Protein AF-A0A0F9ESN6-F1 (afdb_monomer_lite)

Organism: NCBI:txid412755

Radius of gyration: 12.08 Å; chains: 1; bounding box: 27×27×32 Å

pLDDT: mean 95.79, std 7.11, range [50.44, 98.75]

Structure (mmCIF, N/CA/C/O backbone):
data_AF-A0A0F9ESN6-F1
#
_entry.id   AF-A0A0F9ESN6-F1
#
loop_
_atom_site.group_PDB
_atom_site.id
_atom_site.type_symbol
_atom_site.label_atom_id
_atom_site.label_alt_id
_atom_site.label_comp_id
_atom_site.label_asym_id
_atom_site.label_entity_id
_atom_site.label_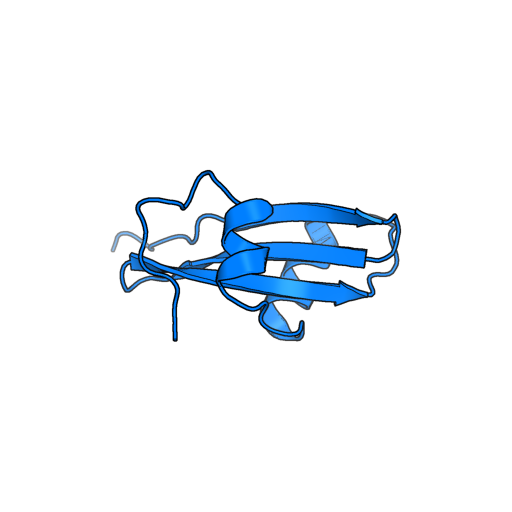seq_id
_atom_site.pdbx_PDB_ins_code
_atom_site.C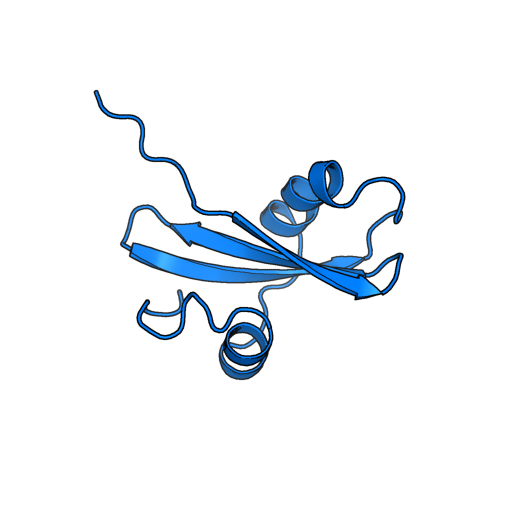artn_x
_atom_site.Cartn_y
_atom_site.Cartn_z
_atom_site.occupancy
_atom_site.B_iso_or_equiv
_atom_site.auth_seq_id
_atom_site.auth_comp_id
_atom_site.auth_asym_id
_atom_site.auth_atom_id
_atom_site.pdbx_PDB_model_num
ATOM 1 N N . MET A 1 1 ? 7.264 18.038 19.010 1.00 50.44 1 MET A N 1
ATOM 2 C CA . MET A 1 1 ? 6.121 17.620 18.170 1.00 50.44 1 MET A CA 1
ATOM 3 C C . MET A 1 1 ? 6.416 16.214 17.677 1.00 50.44 1 MET A C 1
ATOM 5 O O . MET A 1 1 ? 7.432 16.040 17.020 1.00 50.44 1 MET A O 1
ATOM 9 N N . ASN A 1 2 ? 5.616 15.209 18.041 1.00 62.00 2 ASN A N 1
ATOM 10 C CA . ASN A 1 2 ? 5.798 13.867 17.486 1.00 62.00 2 ASN A CA 1
ATOM 11 C C . ASN A 1 2 ? 5.283 13.868 16.046 1.00 62.00 2 ASN A C 1
ATOM 13 O O . ASN A 1 2 ? 4.080 13.951 15.818 1.00 62.00 2 ASN A O 1
ATOM 17 N N . THR A 1 3 ? 6.197 13.810 15.080 1.00 84.25 3 THR A N 1
ATOM 18 C CA . THR A 1 3 ? 5.856 13.648 13.666 1.00 84.25 3 THR A CA 1
ATOM 19 C C . THR A 1 3 ? 5.249 12.262 13.479 1.00 84.25 3 THR A C 1
ATOM 21 O O . THR A 1 3 ? 5.946 11.253 13.602 1.00 84.25 3 THR A O 1
ATOM 24 N N . TRP A 1 4 ? 3.944 12.204 13.220 1.00 89.69 4 TRP A N 1
ATOM 25 C CA . TRP A 1 4 ? 3.276 10.967 12.829 1.00 89.69 4 TRP A CA 1
ATOM 26 C C . TRP A 1 4 ? 3.922 10.407 11.550 1.00 89.69 4 TRP A C 1
ATOM 28 O O . TRP A 1 4 ? 4.319 11.169 10.666 1.00 89.69 4 TRP A O 1
ATOM 38 N N . LYS A 1 5 ? 4.051 9.079 11.459 1.00 92.75 5 LYS A N 1
ATOM 39 C CA . LYS A 1 5 ? 4.601 8.393 10.283 1.00 92.75 5 LYS A CA 1
ATOM 40 C C . LYS A 1 5 ? 3.620 7.324 9.794 1.00 92.75 5 LYS A C 1
ATOM 42 O O . LYS A 1 5 ? 3.180 6.516 10.616 1.00 92.75 5 LYS A O 1
ATOM 47 N N . PRO A 1 6 ? 3.315 7.273 8.486 1.00 94.88 6 PRO A N 1
ATOM 48 C CA . PRO A 1 6 ? 2.469 6.229 7.929 1.00 94.88 6 PRO A CA 1
ATOM 49 C C . PRO A 1 6 ? 3.146 4.867 8.061 1.00 94.88 6 PRO A C 1
ATOM 51 O O . PRO A 1 6 ? 4.356 4.725 7.867 1.00 94.88 6 PRO A O 1
ATOM 54 N N . THR A 1 7 ? 2.348 3.841 8.338 1.00 97.00 7 THR A N 1
ATOM 55 C CA . THR A 1 7 ? 2.782 2.459 8.147 1.00 97.00 7 THR A CA 1
ATOM 56 C C . THR A 1 7 ? 2.546 2.092 6.693 1.00 97.00 7 THR A C 1
ATOM 58 O O . THR A 1 7 ? 1.401 2.062 6.251 1.00 97.00 7 THR A O 1
ATOM 61 N N . VAL A 1 8 ? 3.628 1.802 5.968 1.00 97.88 8 VAL A N 1
ATOM 62 C CA . VAL A 1 8 ? 3.587 1.401 4.557 1.00 97.88 8 VAL A CA 1
ATOM 63 C C . VAL A 1 8 ? 3.837 -0.100 4.424 1.00 97.88 8 VAL A C 1
ATOM 65 O O . VAL A 1 8 ? 4.695 -0.666 5.114 1.00 97.88 8 VAL A O 1
ATOM 68 N N . ARG A 1 9 ? 3.078 -0.763 3.551 1.00 98.31 9 ARG A N 1
ATOM 69 C CA . ARG A 1 9 ? 3.241 -2.177 3.191 1.00 98.31 9 ARG A CA 1
ATOM 70 C C . ARG A 1 9 ? 3.215 -2.326 1.679 1.00 98.31 9 ARG A C 1
ATOM 72 O O . ARG A 1 9 ? 2.441 -1.659 1.009 1.00 98.31 9 ARG A O 1
ATOM 79 N N . ILE A 1 10 ? 4.066 -3.205 1.167 1.00 98.31 10 ILE A N 1
ATOM 80 C CA . ILE A 1 10 ? 4.248 -3.444 -0.263 1.00 98.31 10 ILE A CA 1
ATOM 81 C C . ILE A 1 10 ? 3.859 -4.893 -0.547 1.00 98.31 10 ILE A C 1
ATOM 83 O O . ILE A 1 10 ? 4.274 -5.789 0.188 1.00 98.31 10 ILE A O 1
ATOM 87 N N . PHE A 1 11 ? 3.083 -5.110 -1.604 1.00 98.25 11 PHE A N 1
ATOM 88 C CA . PHE A 1 11 ? 2.711 -6.421 -2.117 1.00 98.25 11 PHE A CA 1
ATOM 89 C C . PHE A 1 11 ? 2.999 -6.470 -3.627 1.00 98.25 11 PHE A C 1
ATOM 91 O O . PHE A 1 11 ? 2.268 -5.862 -4.415 1.00 98.25 11 PHE A O 1
ATOM 98 N N . PRO A 1 12 ? 4.059 -7.170 -4.060 1.00 97.50 12 PRO A N 1
ATOM 99 C CA . PRO A 1 12 ? 4.324 -7.402 -5.476 1.00 97.50 12 PRO A CA 1
ATOM 100 C C . PRO A 1 12 ? 3.275 -8.343 -6.075 1.00 97.50 12 PRO A C 1
ATOM 102 O O . PRO A 1 12 ? 3.208 -9.511 -5.697 1.00 97.50 12 PRO A O 1
ATOM 105 N N . LEU A 1 13 ? 2.462 -7.854 -7.014 1.00 97.00 13 LEU A N 1
ATOM 106 C CA . LEU A 1 13 ? 1.527 -8.702 -7.767 1.00 97.00 13 LEU A CA 1
ATOM 107 C C . LEU A 1 13 ? 2.243 -9.400 -8.931 1.00 97.00 13 LEU A C 1
ATOM 109 O O . LEU A 1 13 ? 1.960 -10.552 -9.248 1.00 97.00 13 LEU A O 1
ATOM 113 N N . ALA A 1 14 ? 3.195 -8.698 -9.547 1.00 96.94 14 ALA A N 1
ATOM 114 C CA . ALA A 1 14 ? 4.112 -9.200 -10.563 1.00 96.94 14 ALA A CA 1
ATOM 115 C C . ALA A 1 14 ? 5.411 -8.379 -10.529 1.00 96.94 14 ALA A C 1
ATOM 117 O O . ALA A 1 14 ? 5.502 -7.388 -9.806 1.00 96.94 14 ALA A O 1
ATOM 118 N N . ASN A 1 15 ? 6.409 -8.733 -11.349 1.00 96.25 15 ASN A N 1
ATOM 119 C CA . ASN A 1 15 ? 7.664 -7.968 -11.394 1.00 96.25 15 ASN A CA 1
ATOM 120 C C . ASN A 1 15 ? 7.431 -6.474 -11.697 1.00 96.25 15 ASN A C 1
ATOM 122 O O . ASN A 1 1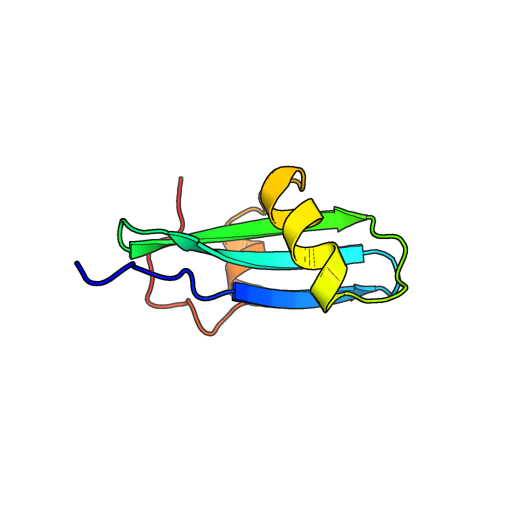5 ? 8.055 -5.617 -11.085 1.00 96.25 15 ASN A O 1
ATOM 126 N N . ARG A 1 16 ? 6.492 -6.176 -12.605 1.00 98.12 16 ARG A N 1
ATOM 127 C CA . ARG A 1 16 ? 6.154 -4.818 -13.066 1.00 98.12 16 ARG A CA 1
ATOM 128 C C . ARG A 1 16 ? 4.795 -4.312 -12.579 1.00 98.12 16 ARG A C 1
ATOM 130 O O . ARG A 1 16 ? 4.245 -3.398 -13.180 1.00 98.12 16 ARG A O 1
ATOM 137 N N . VAL A 1 17 ? 4.226 -4.922 -11.539 1.00 98.19 17 VAL A N 1
ATOM 138 C CA . VAL A 1 17 ? 2.935 -4.506 -10.966 1.00 98.19 17 VAL A CA 1
ATOM 139 C C . VAL A 1 17 ? 3.025 -4.559 -9.451 1.00 98.19 17 VAL A C 1
ATOM 141 O O . VAL A 1 17 ? 3.298 -5.619 -8.877 1.00 98.19 17 VAL A O 1
ATOM 144 N N . LEU A 1 18 ? 2.770 -3.425 -8.804 1.00 98.56 18 LEU A N 1
ATOM 145 C CA . LEU A 1 18 ? 2.969 -3.265 -7.373 1.00 98.56 18 LEU A CA 1
ATOM 146 C C . LEU A 1 18 ? 1.710 -2.726 -6.706 1.00 98.56 18 LEU A C 1
ATOM 148 O O . LEU A 1 18 ? 1.203 -1.676 -7.090 1.00 98.56 18 LEU A O 1
ATOM 152 N N . ALA A 1 19 ? 1.250 -3.420 -5.666 1.00 98.69 19 ALA A N 1
ATOM 153 C CA . ALA A 1 19 ? 0.253 -2.898 -4.748 1.00 98.69 19 ALA A CA 1
ATOM 154 C C . ALA A 1 19 ? 0.945 -2.349 -3.493 1.00 98.69 19 ALA A C 1
ATOM 156 O O . ALA A 1 19 ? 1.846 -2.980 -2.933 1.00 98.69 19 ALA A O 1
ATOM 157 N N . VAL A 1 20 ? 0.523 -1.179 -3.023 1.00 98.75 20 VAL A N 1
ATOM 158 C CA . VAL A 1 20 ? 1.090 -0.515 -1.846 1.00 98.75 20 VAL A CA 1
ATOM 159 C C . VAL A 1 20 ? -0.027 0.010 -0.963 1.00 98.75 20 VAL A C 1
ATOM 161 O O . VAL A 1 20 ? -0.904 0.738 -1.420 1.00 98.75 20 VAL A O 1
ATOM 164 N N . ALA A 1 21 ? 0.021 -0.336 0.318 1.00 98.62 21 ALA A N 1
ATOM 165 C CA . ALA A 1 21 ? -0.903 0.148 1.329 1.00 98.62 21 ALA A CA 1
ATOM 166 C C . ALA A 1 21 ? -0.223 1.132 2.280 1.00 98.62 21 ALA A C 1
ATOM 168 O O . ALA A 1 21 ? 0.937 0.940 2.653 1.00 98.62 21 ALA A O 1
ATOM 169 N N . ALA A 1 22 ? -0.961 2.156 2.706 1.00 98.38 22 ALA A N 1
ATOM 170 C CA . ALA A 1 22 ? -0.508 3.127 3.695 1.00 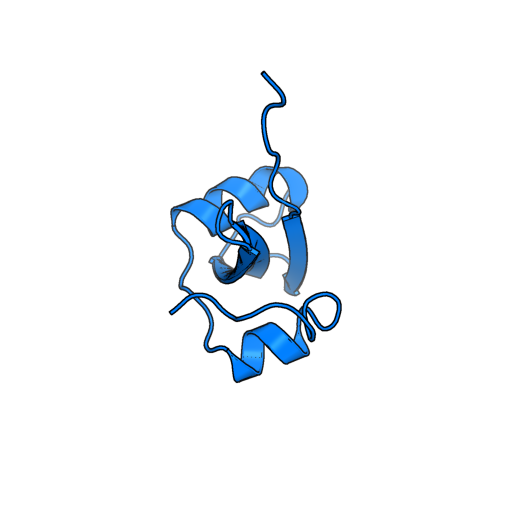98.38 22 ALA A CA 1
ATOM 171 C C . ALA A 1 22 ? -1.624 3.480 4.685 1.00 98.38 22 ALA A C 1
ATOM 173 O O . ALA A 1 22 ? -2.768 3.728 4.291 1.00 98.38 22 ALA A O 1
ATOM 174 N N . THR A 1 23 ? -1.278 3.541 5.974 1.00 98.06 23 THR A N 1
ATOM 175 C CA . THR A 1 23 ? -2.141 4.173 6.982 1.00 98.06 23 THR A CA 1
ATOM 176 C C . THR A 1 23 ? -2.118 5.691 6.827 1.00 98.06 23 THR A C 1
ATOM 178 O O . THR A 1 23 ? -1.150 6.255 6.319 1.00 98.06 23 THR A O 1
ATOM 181 N N . ARG A 1 24 ? -3.185 6.354 7.273 1.00 95.19 24 ARG A N 1
ATOM 182 C CA . ARG A 1 24 ? -3.357 7.811 7.270 1.00 95.19 24 ARG A CA 1
ATOM 183 C C . ARG A 1 24 ? -3.399 8.357 8.696 1.00 95.19 24 ARG A C 1
ATOM 185 O O . ARG A 1 24 ? -3.581 7.596 9.650 1.00 95.19 24 ARG A O 1
ATOM 192 N N . VAL A 1 25 ? -3.210 9.667 8.847 1.00 93.69 25 VAL A N 1
ATOM 193 C CA . VAL A 1 25 ? -3.145 10.314 10.169 1.00 93.69 25 VAL A CA 1
ATOM 194 C C . VAL A 1 25 ? -4.473 10.201 10.924 1.00 93.69 25 VAL A C 1
ATOM 196 O O . VAL A 1 25 ? -4.483 10.116 12.147 1.00 93.69 25 VAL A O 1
ATOM 199 N N . GLU A 1 26 ? -5.584 10.080 10.198 1.00 93.00 26 GLU A N 1
ATOM 200 C CA . GLU A 1 26 ? -6.940 9.905 10.721 1.00 93.00 26 GLU A CA 1
ATOM 201 C C . GLU A 1 26 ? -7.245 8.458 11.161 1.00 93.00 26 GLU A C 1
ATOM 203 O O . GLU A 1 26 ? -8.381 8.147 11.509 1.00 93.00 26 GLU A O 1
ATOM 208 N N . GLY A 1 27 ? -6.266 7.544 11.118 1.00 94.81 27 GLY A N 1
ATOM 209 C CA . GLY A 1 27 ? -6.436 6.146 11.541 1.00 94.81 27 GLY A CA 1
ATOM 210 C C . GLY A 1 27 ? -7.115 5.235 10.512 1.00 94.81 27 GLY A C 1
ATOM 211 O O . GLY A 1 27 ? -7.380 4.070 10.803 1.00 94.81 27 GLY A O 1
ATOM 212 N N . THR A 1 28 ? -7.370 5.738 9.302 1.00 97.75 28 THR A N 1
ATOM 213 C CA . THR A 1 28 ? -7.811 4.930 8.155 1.00 97.75 28 THR A CA 1
ATOM 214 C C . THR A 1 28 ? -6.620 4.415 7.350 1.00 97.75 28 THR A C 1
ATOM 216 O O . THR A 1 28 ? -5.472 4.803 7.585 1.00 97.75 28 THR A O 1
ATOM 219 N N . TRP A 1 29 ? -6.869 3.545 6.376 1.00 98.50 29 TRP A N 1
ATOM 220 C CA . TRP A 1 29 ? -5.849 3.111 5.422 1.00 98.50 29 TRP A CA 1
ATOM 221 C C . TRP A 1 29 ? -6.428 2.925 4.022 1.00 98.50 29 TRP A C 1
ATOM 223 O O . TRP A 1 29 ? -7.626 2.719 3.857 1.00 98.50 29 TRP A O 1
ATOM 233 N N . ALA A 1 30 ? -5.573 3.004 3.010 1.00 98.56 30 ALA A N 1
ATOM 234 C CA . ALA A 1 30 ? -5.920 2.678 1.633 1.00 98.56 30 ALA A CA 1
ATOM 235 C C . ALA A 1 30 ? -4.802 1.851 1.001 1.00 98.56 30 ALA A C 1
ATOM 237 O O . ALA A 1 30 ? -3.664 1.871 1.481 1.00 98.56 30 ALA A O 1
ATOM 238 N N . ALA A 1 31 ? -5.135 1.152 -0.079 1.00 98.69 31 ALA A N 1
ATOM 239 C CA . ALA A 1 31 ? -4.167 0.486 -0.933 1.00 98.69 31 ALA A CA 1
ATOM 240 C C . ALA A 1 31 ? -4.312 0.986 -2.364 1.00 98.69 31 ALA A C 1
ATOM 242 O O . ALA A 1 31 ? -5.422 1.264 -2.812 1.00 98.69 31 ALA A O 1
ATOM 243 N N . TYR A 1 32 ? -3.188 1.072 -3.054 1.00 98.69 32 TYR A N 1
ATOM 244 C CA . TYR A 1 32 ? -3.072 1.569 -4.413 1.00 98.69 32 TYR A CA 1
ATOM 245 C C . TYR A 1 32 ? -2.305 0.551 -5.238 1.00 98.69 32 TYR A C 1
ATOM 247 O O . TYR A 1 32 ? -1.451 -0.150 -4.695 1.00 98.69 32 TYR A O 1
ATOM 255 N N . CYS A 1 33 ? -2.606 0.452 -6.523 1.00 98.69 33 CYS A N 1
ATOM 256 C CA . CYS A 1 33 ? -1.918 -0.445 -7.435 1.00 98.69 33 CYS A CA 1
ATOM 257 C C . CYS A 1 33 ? -1.543 0.299 -8.707 1.00 98.69 33 CYS A C 1
ATOM 259 O O . CYS A 1 33 ? -2.343 1.072 -9.226 1.00 98.69 33 CYS A O 1
ATOM 261 N N . ASP A 1 34 ? -0.342 0.040 -9.210 1.00 98.56 34 ASP A N 1
ATOM 262 C CA . ASP A 1 34 ? 0.089 0.567 -10.500 1.00 98.56 34 ASP A CA 1
ATOM 263 C C . ASP A 1 34 ? 1.158 -0.328 -11.139 1.00 98.56 34 ASP A C 1
ATOM 265 O O . ASP A 1 34 ? 1.758 -1.201 -10.492 1.00 98.56 34 ASP A O 1
ATOM 269 N N . ALA A 1 35 ? 1.399 -0.095 -12.423 1.00 98.06 35 ALA A N 1
ATOM 270 C CA . ALA A 1 35 ? 2.570 -0.584 -13.114 1.00 98.06 35 ALA A CA 1
ATOM 271 C C . ALA A 1 35 ? 3.835 0.114 -12.590 1.00 98.06 35 ALA A C 1
ATOM 273 O O . ALA A 1 35 ? 3.852 1.310 -12.304 1.00 98.06 35 ALA A O 1
ATOM 274 N N . VAL A 1 36 ? 4.925 -0.642 -12.491 1.00 98.25 36 VAL A N 1
ATOM 275 C CA . VAL A 1 36 ? 6.232 -0.146 -12.041 1.00 98.25 36 VAL A CA 1
ATOM 276 C C . VAL A 1 36 ? 7.348 -0.653 -12.960 1.00 98.25 36 VAL A C 1
ATOM 278 O O . VAL A 1 36 ? 7.158 -1.667 -13.641 1.00 98.25 36 VAL A O 1
ATOM 281 N N . PRO A 1 37 ? 8.526 0.003 -12.988 1.00 97.81 37 PRO A N 1
ATOM 282 C CA . PRO A 1 37 ? 9.683 -0.483 -13.746 1.00 97.81 37 PRO A CA 1
ATOM 283 C C . PRO A 1 37 ? 10.071 -1.927 -13.390 1.00 97.81 37 PRO A C 1
ATOM 285 O O . PRO A 1 37 ? 10.381 -2.724 -14.284 1.00 97.81 37 PRO A O 1
ATOM 288 N N . GLY A 1 38 ? 9.954 -2.276 -12.103 1.00 96.50 38 GLY A N 1
ATOM 289 C CA . GLY A 1 38 ? 10.266 -3.598 -11.567 1.00 96.50 38 GLY A CA 1
ATOM 290 C C . GLY A 1 38 ? 11.729 -3.754 -11.166 1.00 96.50 38 GLY A C 1
ATOM 291 O O . GLY A 1 38 ? 12.231 -4.874 -11.118 1.00 96.50 38 GLY A O 1
ATOM 292 N N . ASP A 1 39 ? 12.411 -2.641 -10.893 1.00 94.88 39 ASP A N 1
ATOM 293 C CA . ASP A 1 39 ? 13.832 -2.624 -10.544 1.00 94.88 39 ASP A CA 1
ATOM 294 C C . ASP A 1 39 ? 14.014 -2.696 -9.026 1.00 94.88 39 ASP A C 1
ATOM 296 O O . ASP A 1 39 ? 14.781 -3.505 -8.499 1.00 94.88 39 ASP A O 1
ATOM 300 N N . LYS A 1 40 ? 13.295 -1.834 -8.292 1.00 95.56 40 LYS A N 1
ATOM 301 C CA . LYS A 1 40 ? 13.368 -1.768 -6.828 1.00 95.56 40 LYS A CA 1
ATOM 302 C C . LYS A 1 40 ? 12.045 -1.307 -6.232 1.00 95.56 40 LYS A C 1
ATOM 304 O O . LYS A 1 40 ? 11.843 -0.122 -5.967 1.00 95.56 40 LYS A O 1
ATOM 309 N N . HIS A 1 41 ? 11.196 -2.273 -5.890 1.00 94.44 41 HIS A N 1
ATOM 310 C CA . HIS A 1 41 ? 9.844 -2.037 -5.365 1.00 94.44 41 HIS A CA 1
ATOM 311 C C . HIS A 1 41 ? 9.796 -1.102 -4.147 1.00 94.44 41 HIS A C 1
ATOM 313 O O . HIS A 1 41 ? 8.870 -0.310 -4.006 1.00 94.44 41 HIS A O 1
ATOM 319 N N . THR A 1 42 ? 10.814 -1.114 -3.279 1.00 94.12 42 THR A N 1
ATOM 320 C CA . THR A 1 42 ? 10.870 -0.185 -2.134 1.00 94.12 42 THR A CA 1
ATOM 321 C C . THR A 1 42 ? 11.025 1.279 -2.549 1.00 94.12 42 THR A C 1
ATOM 323 O O . THR A 1 42 ? 10.572 2.161 -1.830 1.00 94.12 42 THR A O 1
ATOM 326 N N . ALA A 1 43 ? 11.711 1.547 -3.664 1.00 93.88 43 ALA A N 1
ATOM 327 C CA . ALA A 1 43 ? 11.872 2.897 -4.202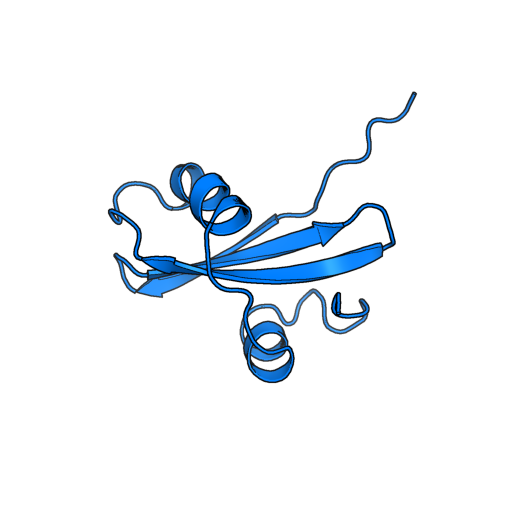 1.00 93.88 43 ALA A CA 1
ATOM 328 C C . ALA A 1 43 ? 10.640 3.322 -5.018 1.00 93.88 43 ALA A C 1
ATOM 330 O O . ALA A 1 43 ? 10.243 4.483 -4.982 1.00 93.88 43 ALA A O 1
ATOM 331 N N . GLU A 1 44 ? 10.011 2.366 -5.700 1.00 97.38 44 GLU A N 1
ATOM 332 C CA . GLU A 1 44 ? 8.829 2.580 -6.542 1.00 97.38 44 GLU A CA 1
ATOM 333 C C . GLU A 1 44 ? 7.546 2.793 -5.727 1.00 97.38 44 GLU A C 1
ATOM 335 O O . GLU A 1 44 ? 6.616 3.446 -6.195 1.00 97.38 44 GLU A O 1
ATOM 340 N N . ALA A 1 45 ? 7.499 2.310 -4.482 1.00 97.56 45 ALA A N 1
ATOM 341 C CA . ALA A 1 45 ? 6.307 2.377 -3.642 1.00 97.56 45 ALA A CA 1
ATOM 342 C C . ALA A 1 45 ? 5.749 3.799 -3.451 1.00 97.56 45 ALA A C 1
ATOM 344 O O . ALA A 1 45 ? 4.534 3.982 -3.403 1.00 97.56 45 ALA A O 1
ATOM 345 N N . ASN A 1 46 ? 6.618 4.812 -3.389 1.00 96.56 46 ASN A N 1
ATOM 346 C CA . ASN A 1 46 ? 6.188 6.208 -3.277 1.00 96.56 46 ASN A CA 1
ATOM 347 C C . ASN A 1 46 ? 5.432 6.686 -4.525 1.00 96.56 46 ASN A C 1
ATOM 349 O O . ASN A 1 46 ? 4.488 7.460 -4.397 1.00 96.56 46 ASN A O 1
ATOM 353 N N . ALA A 1 47 ? 5.824 6.221 -5.715 1.00 97.12 47 ALA A N 1
ATOM 354 C CA . ALA A 1 47 ? 5.141 6.565 -6.958 1.00 97.12 47 ALA A CA 1
ATOM 355 C C . ALA A 1 47 ? 3.745 5.928 -7.013 1.00 97.12 47 ALA A C 1
ATOM 357 O O . ALA A 1 47 ? 2.789 6.610 -7.368 1.00 97.12 47 ALA A O 1
ATOM 358 N N . VAL A 1 48 ? 3.615 4.671 -6.570 1.00 98.38 48 VAL A N 1
ATOM 359 C CA . VAL A 1 48 ? 2.316 3.981 -6.473 1.00 98.38 48 VAL A CA 1
ATOM 360 C C . VAL A 1 48 ? 1.394 4.666 -5.462 1.00 98.38 48 VAL A C 1
ATOM 362 O O . VAL A 1 48 ? 0.218 4.852 -5.740 1.00 98.38 48 VAL A O 1
ATOM 365 N N . LEU A 1 49 ? 1.909 5.095 -4.305 1.00 97.69 49 LEU A N 1
ATOM 366 C CA . LEU A 1 49 ? 1.104 5.836 -3.323 1.00 97.69 49 LEU A CA 1
ATOM 367 C C . LEU A 1 49 ? 0.637 7.205 -3.834 1.00 97.69 49 LEU A C 1
ATOM 369 O O . LEU A 1 49 ? -0.405 7.687 -3.395 1.00 97.69 49 LEU A O 1
ATOM 373 N N . ALA A 1 50 ? 1.418 7.846 -4.707 1.00 96.69 50 ALA A N 1
ATOM 374 C CA . ALA A 1 50 ? 1.106 9.168 -5.239 1.00 96.69 50 AL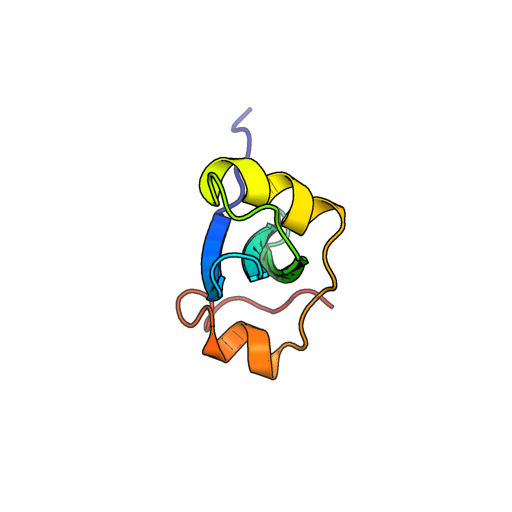A A CA 1
ATOM 375 C C . ALA A 1 50 ? 0.149 9.122 -6.439 1.00 96.69 50 ALA A C 1
ATOM 377 O O . ALA A 1 50 ? -0.702 10.000 -6.557 1.00 96.69 50 ALA A O 1
ATOM 378 N N . ASN A 1 51 ? 0.301 8.124 -7.316 1.00 97.38 51 ASN A N 1
ATOM 379 C CA . ASN A 1 51 ? -0.337 8.116 -8.637 1.00 97.38 51 ASN A CA 1
ATOM 380 C C . ASN A 1 51 ? -1.141 6.850 -8.944 1.00 97.38 51 ASN A C 1
ATOM 382 O O . ASN A 1 51 ? -1.899 6.854 -9.907 1.00 97.38 51 ASN A O 1
ATOM 386 N N . GLY A 1 52 ? -0.963 5.779 -8.168 1.00 98.00 52 GLY A N 1
ATOM 387 C CA . GLY A 1 52 ? -1.609 4.505 -8.445 1.00 98.00 52 GLY A CA 1
ATOM 388 C C . GLY A 1 52 ? -3.114 4.551 -8.220 1.00 98.00 52 GLY A C 1
ATOM 389 O O . GLY A 1 52 ? -3.635 5.366 -7.451 1.00 98.00 52 GLY A O 1
ATOM 390 N N . ASP A 1 53 ? -3.815 3.613 -8.845 1.00 98.56 53 ASP A N 1
ATOM 391 C CA . ASP A 1 53 ? -5.255 3.492 -8.692 1.00 98.56 53 ASP A CA 1
ATOM 392 C C . ASP A 1 53 ? -5.590 2.901 -7.327 1.00 98.56 53 ASP A C 1
ATOM 394 O O . ASP A 1 53 ? -5.076 1.851 -6.925 1.00 98.56 53 ASP A O 1
ATOM 398 N N . LYS A 1 54 ? -6.479 3.579 -6.598 1.00 98.56 54 LYS A N 1
ATOM 399 C CA . LYS A 1 54 ? -6.979 3.086 -5.317 1.00 98.56 54 LYS A CA 1
ATOM 400 C C . LYS A 1 54 ? -7.743 1.784 -5.547 1.00 98.56 54 LYS A C 1
ATOM 402 O O . LYS A 1 54 ? -8.702 1.738 -6.315 1.00 98.56 54 LYS A O 1
ATOM 407 N N . LEU A 1 55 ? -7.336 0.735 -4.847 1.00 98.50 55 LEU A N 1
ATOM 408 C CA . LEU A 1 55 ? -7.993 -0.562 -4.912 1.00 98.50 55 LEU A CA 1
ATOM 409 C C . LEU A 1 55 ? -9.368 -0.516 -4.238 1.00 98.50 55 LEU A C 1
ATOM 411 O O . LEU A 1 55 ? -9.596 0.236 -3.291 1.00 98.50 55 LEU A O 1
ATOM 415 N N . MET A 1 56 ? -10.276 -1.379 -4.690 1.00 98.12 56 MET A N 1
ATOM 416 C CA . MET A 1 56 ? -11.497 -1.650 -3.935 1.00 98.12 56 MET A CA 1
ATOM 417 C C . MET A 1 56 ? -11.158 -2.309 -2.592 1.00 98.12 56 MET A C 1
ATOM 419 O O . MET A 1 56 ? -10.178 -3.058 -2.480 1.00 98.12 56 MET A O 1
ATOM 423 N N . GLU A 1 57 ? -11.964 -2.023 -1.572 1.00 98.38 57 GLU A N 1
ATOM 424 C CA . GLU A 1 57 ? -11.710 -2.451 -0.196 1.00 98.38 57 GLU A CA 1
ATOM 425 C C . GLU A 1 57 ? -11.576 -3.974 -0.085 1.00 98.38 57 GLU A C 1
ATOM 427 O O . GLU A 1 57 ? -10.679 -4.473 0.596 1.00 98.38 57 GLU A O 1
ATOM 432 N N . GLU A 1 58 ? -12.417 -4.717 -0.799 1.00 98.06 58 GLU A N 1
ATOM 433 C CA . GLU A 1 58 ? -12.437 -6.176 -0.793 1.00 98.06 58 GLU A CA 1
ATOM 434 C C . GLU A 1 58 ? -11.098 -6.758 -1.261 1.00 98.06 58 GLU A C 1
ATOM 436 O O . GLU A 1 58 ? -10.550 -7.654 -0.620 1.00 98.06 58 GLU A O 1
ATOM 441 N N . VAL A 1 59 ? -10.523 -6.201 -2.331 1.00 98.06 59 VAL A N 1
ATOM 442 C CA . VAL A 1 59 ? -9.216 -6.623 -2.858 1.00 98.06 59 VAL A CA 1
ATOM 443 C C . VAL A 1 59 ? -8.094 -6.182 -1.923 1.00 98.06 59 VAL A C 1
ATOM 445 O O . VAL A 1 59 ? -7.201 -6.969 -1.606 1.00 98.06 59 VAL A O 1
ATOM 448 N N . ALA A 1 60 ? -8.148 -4.943 -1.427 1.00 98.44 60 ALA A N 1
ATOM 449 C CA . ALA A 1 60 ? -7.140 -4.421 -0.513 1.00 98.44 60 ALA A CA 1
ATOM 450 C C . ALA A 1 60 ? -7.028 -5.278 0.759 1.00 98.44 60 ALA A C 1
ATOM 452 O O . ALA A 1 60 ? -5.919 -5.584 1.196 1.00 98.44 60 ALA A O 1
ATOM 453 N N . ARG A 1 61 ? -8.159 -5.709 1.333 1.00 98.06 61 ARG A N 1
ATOM 454 C CA . ARG A 1 61 ? -8.195 -6.548 2.542 1.00 98.06 61 ARG A CA 1
ATOM 455 C C . ARG A 1 61 ? -7.603 -7.938 2.329 1.00 98.06 61 ARG A C 1
ATOM 457 O O . ARG A 1 61 ? -6.997 -8.470 3.256 1.00 98.06 61 ARG A O 1
ATOM 464 N N . VAL A 1 62 ? -7.739 -8.501 1.128 1.00 98.12 62 VAL A N 1
ATOM 465 C CA . VAL A 1 62 ? -7.098 -9.775 0.768 1.00 98.12 62 VAL A CA 1
ATOM 466 C C . VAL A 1 62 ? -5.577 -9.618 0.691 1.00 98.12 62 VAL A C 1
ATOM 468 O O . VAL A 1 62 ? -4.852 -10.458 1.218 1.00 98.12 62 VAL A O 1
ATOM 471 N N . LEU A 1 63 ? -5.087 -8.535 0.079 1.00 98.38 63 LEU A N 1
ATOM 472 C CA . LEU A 1 63 ? -3.647 -8.301 -0.097 1.00 98.38 63 LEU A CA 1
ATOM 473 C C . LEU A 1 63 ? -2.943 -7.843 1.190 1.00 98.38 63 LEU A C 1
ATOM 475 O O . LEU A 1 63 ? -1.781 -8.178 1.421 1.00 98.38 63 LEU A O 1
ATOM 479 N N . PHE A 1 64 ? -3.642 -7.090 2.043 1.00 98.31 64 PHE A N 1
ATOM 480 C CA . PHE A 1 64 ? -3.088 -6.482 3.254 1.00 98.31 64 PHE A CA 1
ATOM 481 C C . PHE A 1 64 ? -3.896 -6.854 4.511 1.00 98.31 64 PHE A C 1
ATOM 483 O O . PHE A 1 64 ? -4.435 -5.977 5.196 1.00 98.31 64 PHE A O 1
ATOM 490 N N . PRO A 1 65 ? -3.955 -8.149 4.884 1.00 98.00 65 PRO A N 1
ATOM 491 C CA . PRO A 1 65 ? -4.781 -8.622 5.999 1.00 98.00 65 PRO A CA 1
ATOM 492 C C . PRO A 1 65 ? -4.330 -8.084 7.366 1.00 98.00 65 PRO A C 1
ATOM 494 O O . PRO A 1 65 ? -5.100 -8.100 8.325 1.00 98.00 65 PRO A O 1
ATOM 497 N N . MET A 1 66 ? -3.102 -7.559 7.472 1.00 97.94 66 MET A N 1
ATOM 498 C CA . MET A 1 66 ? -2.599 -6.921 8.693 1.00 97.94 66 MET A CA 1
ATOM 499 C C . MET A 1 66 ? -3.362 -5.646 9.086 1.00 97.94 66 MET A C 1
ATOM 501 O O . MET A 1 66 ? -3.224 -5.196 10.218 1.00 97.94 66 MET A O 1
ATOM 505 N N . PHE A 1 67 ? -4.159 -5.067 8.181 1.00 97.31 67 PHE A N 1
ATOM 506 C CA . PHE A 1 67 ? -4.990 -3.888 8.443 1.00 97.31 67 PHE A CA 1
ATOM 507 C C . PHE A 1 67 ? -6.480 -4.219 8.607 1.00 97.31 67 PHE A C 1
ATOM 509 O O . PHE A 1 67 ? -7.322 -3.325 8.532 1.00 97.31 67 PHE A O 1
ATOM 516 N N . LYS A 1 68 ? -6.831 -5.492 8.844 1.00 95.25 68 LYS A N 1
ATOM 517 C CA . LYS A 1 68 ? -8.229 -5.943 8.973 1.00 95.25 68 LYS A CA 1
ATOM 518 C C . LYS A 1 68 ? -9.042 -5.138 9.999 1.00 95.25 68 LYS A C 1
ATOM 520 O O . LYS A 1 68 ? -10.208 -4.858 9.739 1.00 95.25 68 LYS A O 1
ATOM 525 N N . ASP A 1 69 ? -8.404 -4.717 11.090 1.00 96.12 69 ASP A N 1
ATOM 526 C CA . ASP A 1 69 ? -9.039 -4.016 12.212 1.00 96.12 69 ASP A CA 1
ATOM 527 C C . ASP A 1 69 ? -9.057 -2.485 12.029 1.00 96.12 69 ASP A C 1
ATOM 529 O O . ASP A 1 69 ? -9.579 -1.764 12.877 1.00 96.12 69 ASP A O 1
ATOM 533 N N . LEU A 1 70 ? -8.492 -1.973 10.927 1.00 96.94 70 LEU A N 1
ATOM 534 C CA . LEU A 1 70 ? -8.498 -0.551 10.597 1.00 96.94 70 LEU A CA 1
ATOM 535 C C . LEU A 1 70 ? -9.588 -0.232 9.556 1.00 96.94 70 LEU A C 1
ATOM 537 O O . LEU A 1 70 ? -9.788 -0.998 8.600 1.00 96.94 70 LEU A O 1
ATOM 541 N N . PRO A 1 71 ? -10.277 0.916 9.691 1.00 97.88 71 PRO A N 1
ATOM 542 C CA . PRO A 1 71 ? -11.256 1.357 8.708 1.00 97.88 71 PRO A CA 1
ATOM 543 C C . PRO A 1 71 ? -10.575 1.669 7.373 1.00 97.88 71 PRO A C 1
ATOM 545 O O . PRO A 1 71 ? -9.554 2.363 7.321 1.00 97.88 71 PRO A O 1
ATOM 548 N N . TYR A 1 72 ? -11.153 1.172 6.282 1.00 98.38 72 TYR A N 1
ATOM 549 C CA . TYR A 1 72 ? -10.692 1.524 4.947 1.00 98.38 72 TYR A CA 1
ATOM 550 C C . TYR A 1 72 ? -11.105 2.964 4.633 1.00 98.38 72 TYR A C 1
ATOM 552 O O . TYR A 1 72 ? -12.225 3.389 4.929 1.00 98.38 72 TYR A O 1
ATOM 560 N N . ALA A 1 73 ? -10.186 3.744 4.076 1.00 97.56 73 ALA A N 1
ATOM 561 C CA . ALA A 1 73 ? -10.463 5.114 3.690 1.00 97.56 73 ALA A CA 1
ATOM 562 C C . ALA A 1 73 ? -11.482 5.105 2.549 1.00 97.56 73 ALA A C 1
ATOM 564 O O . ALA A 1 73 ? -11.327 4.341 1.596 1.00 97.56 73 ALA A O 1
ATOM 565 N N . ARG A 1 74 ? -12.496 5.967 2.625 1.00 88.06 74 ARG A N 1
ATOM 566 C CA . ARG A 1 74 ? -13.458 6.160 1.533 1.00 88.06 74 ARG A CA 1
ATOM 567 C C . ARG A 1 74 ? -12.864 6.979 0.395 1.00 88.06 74 ARG A C 1
ATOM 569 O O . ARG A 1 74 ? -11.876 7.709 0.640 1.00 88.06 74 ARG A O 1
#

Secondary structure (DSSP, 8-state):
-------EEEEEEETTEEEEEEE-TTS-EEEEEEE--SS-HHHHHHHHHHHSEEPPHHHHHHH-GGGTTSPBP-

Sequence (74 aa):
MNTWKPTVRIFPLANRVLAVAATRVEGTWAAYCDAVPGDKHTAEANAVLANGDKLMEEVARVLFPMFKDLPYAR

Foldseek 3Di:
DPDDDWDKDWDDPDLQKIKMKIADPVQAIWIFIDGHPSPDRVVCNVVRVVDGHTDDPVVVCVRCVVCVVTHHDD